Protein AF-A0AAW6QTU2-F1 (afdb_monomer_lite)

Secondary structure (DSSP, 8-state):
-PPPPHHHHHHHHHHHHHHHHHHHHHHHHHHHHS-HHHHHHHHHHHHHHHHHHHHHHHHHHHHT-SSHHHHHHHHSTHHHH-HHHHHHHHHHHHHHHHHHHHHHHHHH-

Radius of gyration: 16.18 Å; chains: 1; bounding box: 35×31×47 Å

Sequence (109 aa):
MKSLSDKKIRQLLKRFAWIYAVCLCIPWISAVLTTKAQGQTLIIGIWPAASLFYFLAYRHLANSFRFEINRHLAFSYHGGGSFAGAMYSLAKVVLLGMALMIFMSAKHT

Organism: NCBI:txid332186

Foldseek 3Di:
DPQDAPVVLVVVLVVLLVVLVVLQVVLVVVCVVDDVVVSVVSNLPRLLVSLVVLLVSLLVSLVSYPDPVQSCCCVPQLSVVDSSSVSNVVSVVSNVVNVVVVVVVVVVD

pLDDT: mean 84.34, std 9.62, range [48.0, 94.69]

Structure (mmCIF, N/CA/C/O backbone):
data_AF-A0AAW6QTU2-F1
#
_entry.id   AF-A0AAW6QTU2-F1
#
loop_
_atom_site.group_PDB
_atom_site.id
_atom_site.type_symbol
_atom_site.label_atom_id
_atom_site.label_alt_id
_atom_site.label_comp_id
_atom_site.label_asym_id
_atom_site.label_entity_id
_atom_site.label_seq_id
_atom_site.pdbx_PDB_ins_code
_atom_site.Cartn_x
_atom_site.Cartn_y
_atom_site.Cartn_z
_atom_site.occupancy
_atom_site.B_iso_or_equiv
_atom_site.auth_seq_id
_atom_site.auth_comp_id
_atom_site.auth_asym_id
_atom_site.auth_atom_id
_atom_site.pdbx_PDB_model_num
ATOM 1 N N . MET A 1 1 ? 0.726 -9.224 24.669 1.00 48.00 1 MET A N 1
ATOM 2 C CA . MET A 1 1 ? 0.965 -7.891 24.063 1.00 48.00 1 MET A CA 1
ATOM 3 C C . MET A 1 1 ? -0.137 -6.936 24.515 1.00 48.00 1 MET A C 1
ATOM 5 O O . MET A 1 1 ? -1.297 -7.309 24.420 1.00 48.00 1 MET A O 1
ATOM 9 N N . LYS A 1 2 ? 0.188 -5.745 25.043 1.00 53.19 2 LYS A N 1
ATOM 10 C CA . LYS A 1 2 ? -0.821 -4.725 25.407 1.00 53.19 2 LYS A CA 1
ATOM 11 C C . LYS A 1 2 ? -1.601 -4.324 24.147 1.00 53.19 2 LYS A C 1
ATOM 13 O O . LYS A 1 2 ? -0.970 -3.931 23.168 1.00 53.19 2 LYS A O 1
ATOM 18 N N . SER A 1 3 ? -2.935 -4.408 24.159 1.00 64.50 3 SER A N 1
ATOM 19 C CA . SER A 1 3 ? -3.744 -3.968 23.015 1.00 64.50 3 SER A CA 1
ATOM 20 C C . SER A 1 3 ? -3.524 -2.471 22.787 1.00 64.50 3 SER A C 1
ATOM 22 O O . SER A 1 3 ? -3.713 -1.666 23.705 1.00 64.50 3 SER A O 1
ATOM 24 N N . LEU A 1 4 ? -3.116 -2.085 21.580 1.00 76.50 4 LEU A N 1
ATOM 25 C CA . LEU A 1 4 ? -3.017 -0.676 21.212 1.00 76.50 4 LEU A CA 1
ATOM 26 C C . LEU A 1 4 ? -4.414 -0.043 21.226 1.00 76.50 4 LEU A C 1
ATOM 28 O O . LEU A 1 4 ? -5.396 -0.667 20.843 1.00 76.50 4 LEU A O 1
ATOM 32 N N . SER A 1 5 ? -4.505 1.216 21.655 1.00 86.81 5 SER A N 1
ATOM 33 C CA . SER A 1 5 ? -5.745 1.985 21.513 1.00 86.81 5 SER A CA 1
ATOM 34 C C . SER A 1 5 ? -6.079 2.184 20.031 1.00 86.81 5 SER A C 1
ATOM 36 O O . SER A 1 5 ? -5.193 2.511 19.239 1.00 86.81 5 SER A O 1
ATOM 38 N N . ASP A 1 6 ? -7.359 2.101 19.673 1.00 84.12 6 ASP A N 1
ATOM 39 C CA . ASP A 1 6 ? -7.869 2.338 18.317 1.00 84.12 6 ASP A CA 1
ATOM 40 C C . ASP A 1 6 ? -7.390 3.667 17.706 1.00 84.12 6 ASP A C 1
ATOM 42 O O . ASP A 1 6 ? -7.108 3.739 16.508 1.00 84.12 6 ASP A O 1
ATOM 46 N N . LYS A 1 7 ? -7.215 4.722 18.519 1.00 86.69 7 LYS A N 1
ATOM 47 C CA . LYS A 1 7 ? -6.636 5.995 18.050 1.00 86.69 7 LYS A CA 1
ATOM 48 C C . LYS A 1 7 ? -5.199 5.818 17.548 1.00 86.69 7 LYS A C 1
ATOM 50 O O . LYS A 1 7 ? -4.862 6.318 16.475 1.00 86.69 7 LYS A O 1
ATOM 55 N N . LYS A 1 8 ? -4.368 5.066 18.283 1.00 88.94 8 LYS A N 1
ATOM 56 C CA . LYS A 1 8 ? -2.987 4.757 17.874 1.00 88.94 8 LYS A CA 1
ATOM 57 C C . LYS A 1 8 ? -2.961 3.897 16.613 1.00 88.94 8 LYS A C 1
ATOM 59 O O . LYS A 1 8 ? -2.159 4.168 15.726 1.00 88.94 8 LYS A O 1
ATOM 64 N N . ILE A 1 9 ? -3.856 2.914 16.500 1.00 88.00 9 ILE A N 1
ATOM 65 C CA . ILE A 1 9 ? -3.964 2.063 15.304 1.00 88.00 9 ILE A CA 1
ATOM 66 C C . ILE A 1 9 ? -4.295 2.913 14.071 1.00 88.00 9 ILE A C 1
ATOM 68 O O . ILE A 1 9 ? -3.613 2.811 13.055 1.00 88.00 9 ILE A O 1
ATOM 72 N N . ARG A 1 10 ? -5.271 3.827 14.168 1.00 87.56 10 ARG A N 1
ATOM 73 C CA . ARG A 1 10 ? -5.613 4.757 13.074 1.00 87.56 10 ARG A CA 1
ATOM 74 C C . ARG A 1 10 ? -4.439 5.657 12.682 1.00 87.56 10 ARG A C 1
ATOM 76 O O . ARG A 1 10 ? -4.223 5.891 11.494 1.00 87.56 10 ARG A O 1
ATOM 83 N N . GLN A 1 11 ? -3.671 6.148 13.653 1.00 90.69 11 GLN A N 1
ATOM 84 C CA . GLN A 1 11 ? -2.487 6.968 13.384 1.00 90.69 11 GLN A CA 1
ATOM 85 C C . GLN A 1 11 ? -1.379 6.164 12.687 1.00 90.69 11 GLN A C 1
ATOM 87 O O . GLN A 1 11 ? -0.789 6.650 11.723 1.00 90.69 11 GLN A O 1
ATOM 92 N N . LEU A 1 12 ? -1.136 4.925 13.123 1.00 91.19 12 LEU A N 1
ATOM 93 C CA . LEU A 1 12 ? -0.194 4.016 12.469 1.00 91.19 12 LEU A CA 1
ATOM 94 C C . LEU A 1 12 ? -0.628 3.702 11.036 1.00 91.19 12 LEU A C 1
ATOM 96 O O . LEU A 1 12 ? 0.186 3.829 10.129 1.00 91.19 12 LEU A O 1
ATOM 100 N N . LEU A 1 13 ? -1.906 3.386 10.812 1.00 91.19 13 LEU A N 1
ATOM 101 C CA . LEU A 1 13 ? -2.452 3.144 9.473 1.00 91.19 13 LEU A CA 1
ATOM 102 C C . LEU A 1 13 ? -2.233 4.339 8.536 1.00 91.19 13 LEU A C 1
ATOM 104 O O . LEU A 1 13 ? -1.795 4.148 7.403 1.00 91.19 13 LEU A O 1
ATOM 108 N N . LYS A 1 14 ? -2.474 5.571 9.009 1.00 92.06 14 LYS A N 1
ATOM 109 C CA . LYS A 1 14 ? -2.180 6.790 8.236 1.00 92.06 14 LYS A CA 1
ATOM 110 C C . LYS A 1 14 ? -0.690 6.930 7.929 1.00 92.06 14 LYS A C 1
ATOM 112 O O . LYS A 1 14 ? -0.334 7.239 6.797 1.00 92.06 14 LYS A O 1
ATOM 117 N N . ARG A 1 15 ? 0.181 6.697 8.915 1.00 93.00 15 ARG A N 1
ATOM 118 C CA . ARG A 1 15 ? 1.636 6.792 8.732 1.00 93.00 15 ARG A CA 1
ATOM 119 C C . ARG A 1 15 ? 2.140 5.764 7.720 1.00 93.00 15 ARG A C 1
ATOM 121 O O . ARG A 1 15 ? 2.887 6.125 6.820 1.00 93.00 15 ARG A O 1
ATOM 128 N N . PHE A 1 16 ? 1.695 4.515 7.827 1.00 92.69 16 PHE A N 1
ATOM 129 C CA . PHE A 1 16 ? 2.039 3.472 6.863 1.00 92.69 16 PHE A CA 1
ATOM 130 C C . PHE A 1 16 ? 1.496 3.773 5.467 1.00 92.69 16 PHE A C 1
ATOM 132 O O . PHE A 1 16 ? 2.195 3.511 4.497 1.00 92.69 16 PHE A O 1
ATOM 139 N N . ALA A 1 17 ? 0.301 4.363 5.354 1.00 92.94 17 ALA A N 1
ATOM 140 C CA . ALA A 1 17 ? -0.247 4.778 4.063 1.00 92.94 17 ALA A CA 1
ATOM 141 C C . ALA A 1 17 ? 0.637 5.834 3.385 1.00 92.94 17 ALA A C 1
ATOM 143 O O . ALA A 1 17 ? 0.903 5.733 2.193 1.00 92.94 17 ALA A O 1
ATOM 144 N N . TRP A 1 18 ? 1.138 6.810 4.148 1.00 93.81 18 TRP A N 1
ATOM 145 C CA . TRP A 1 18 ? 2.082 7.809 3.642 1.00 93.81 18 TRP A CA 1
ATOM 146 C C . TRP A 1 18 ? 3.419 7.201 3.225 1.00 93.81 18 TRP A C 1
ATOM 148 O O . TRP A 1 18 ? 3.913 7.518 2.148 1.00 93.81 18 TRP A O 1
ATOM 158 N N . ILE A 1 19 ? 3.983 6.303 4.039 1.00 92.88 19 ILE A N 1
ATOM 159 C CA . ILE A 1 19 ? 5.218 5.585 3.688 1.00 92.88 19 ILE A CA 1
ATOM 160 C C . ILE A 1 19 ? 5.015 4.812 2.382 1.00 92.88 19 ILE A C 1
ATOM 162 O O . ILE A 1 19 ? 5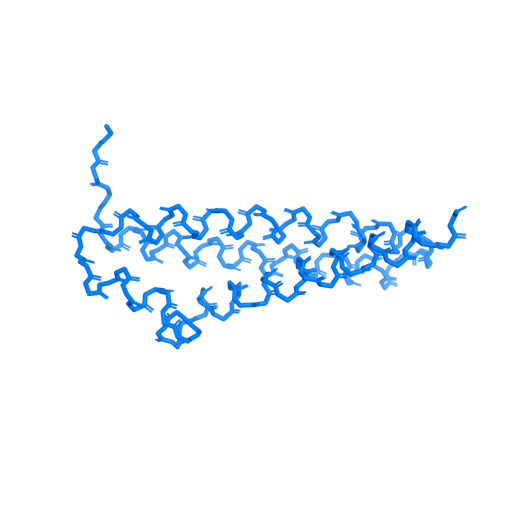.829 4.922 1.472 1.00 92.88 19 ILE A O 1
ATOM 166 N N . TYR A 1 20 ? 3.904 4.085 2.264 1.00 94.12 20 TYR A N 1
ATOM 167 C CA . TYR A 1 20 ? 3.574 3.330 1.063 1.00 94.12 20 TYR A CA 1
ATOM 168 C C . TYR A 1 20 ? 3.416 4.236 -0.166 1.00 94.12 20 TYR A C 1
ATOM 170 O O . TYR A 1 20 ? 3.997 3.942 -1.205 1.00 94.12 20 TYR A O 1
ATOM 178 N N . ALA A 1 21 ? 2.721 5.369 -0.041 1.00 92.31 21 ALA A N 1
ATOM 179 C CA . ALA A 1 21 ? 2.588 6.338 -1.128 1.00 92.31 21 ALA A CA 1
ATOM 180 C C . ALA A 1 21 ? 3.956 6.854 -1.610 1.00 92.31 21 ALA A C 1
ATOM 182 O O . ALA A 1 21 ? 4.215 6.884 -2.810 1.00 92.31 21 ALA A O 1
ATOM 183 N N . VAL A 1 22 ? 4.866 7.179 -0.686 1.00 91.38 22 VAL A N 1
ATOM 184 C CA . VAL A 1 22 ? 6.240 7.579 -1.031 1.00 91.38 22 VAL A CA 1
ATOM 185 C C . VAL A 1 22 ? 6.981 6.442 -1.738 1.00 91.38 22 VAL A C 1
ATOM 187 O O . VAL A 1 22 ? 7.597 6.673 -2.777 1.00 91.38 22 VAL A O 1
ATOM 190 N N . CYS A 1 23 ? 6.877 5.206 -1.240 1.00 90.25 23 CYS A N 1
ATOM 191 C CA . CYS A 1 23 ? 7.473 4.035 -1.887 1.00 90.25 23 CYS A CA 1
ATOM 192 C C . CYS A 1 23 ? 6.942 3.802 -3.306 1.00 90.25 23 CYS A C 1
ATOM 194 O O . CYS A 1 23 ? 7.692 3.323 -4.151 1.00 90.25 23 CYS A O 1
ATOM 196 N N . LEU A 1 24 ? 5.684 4.147 -3.587 1.00 88.00 24 LEU A N 1
ATOM 197 C CA . LEU A 1 24 ? 5.142 4.065 -4.940 1.00 88.00 24 LEU A CA 1
ATOM 198 C C . LEU A 1 24 ? 5.689 5.163 -5.857 1.00 88.00 24 LEU A C 1
ATOM 200 O O . LEU A 1 24 ? 5.906 4.899 -7.037 1.00 88.00 24 LEU A O 1
ATOM 204 N N . CYS A 1 25 ? 5.949 6.361 -5.333 1.00 87.56 25 CYS A N 1
ATOM 205 C CA . CYS A 1 25 ? 6.497 7.476 -6.108 1.00 87.56 25 CYS A CA 1
ATOM 206 C C . CYS A 1 25 ? 7.993 7.324 -6.426 1.00 87.56 25 CYS A C 1
ATOM 208 O O . CYS A 1 25 ? 8.432 7.7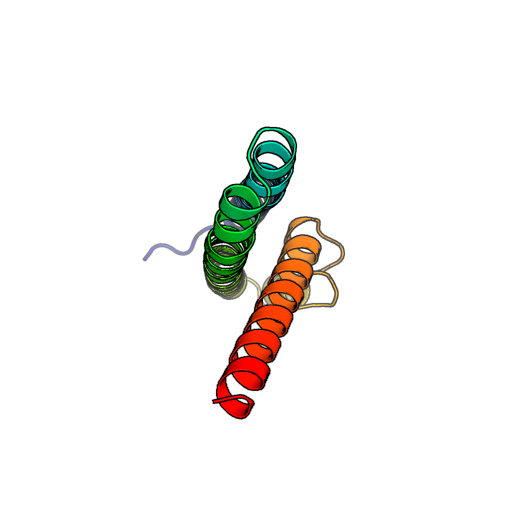93 -7.473 1.00 87.56 25 CYS A O 1
ATOM 210 N N . ILE A 1 26 ? 8.781 6.671 -5.561 1.00 84.38 26 ILE A N 1
ATOM 211 C CA . ILE A 1 26 ? 10.238 6.537 -5.750 1.00 84.38 26 ILE A CA 1
ATOM 212 C C . ILE A 1 26 ? 10.587 5.892 -7.105 1.00 84.38 26 ILE A C 1
ATOM 214 O O . ILE A 1 26 ? 11.337 6.512 -7.856 1.00 84.38 26 ILE A O 1
ATOM 218 N N . PRO A 1 27 ? 10.026 4.726 -7.491 1.00 80.81 27 PRO A N 1
ATOM 219 C CA . PRO A 1 27 ? 10.325 4.116 -8.785 1.00 80.81 27 PRO A CA 1
ATOM 220 C C . PRO A 1 27 ? 9.930 4.983 -9.979 1.00 80.81 27 PRO A C 1
ATOM 222 O O . PRO A 1 27 ? 10.629 4.952 -10.983 1.00 80.81 27 PRO A O 1
ATOM 225 N N . TRP A 1 28 ? 8.865 5.787 -9.875 1.00 77.88 28 TRP A N 1
ATOM 226 C CA . TRP A 1 28 ? 8.494 6.738 -10.930 1.00 77.88 28 TRP A CA 1
ATOM 227 C C . TRP A 1 28 ? 9.555 7.817 -11.113 1.00 77.88 28 TRP A C 1
ATOM 229 O O . TRP A 1 28 ? 9.995 8.065 -12.231 1.00 77.88 28 TRP A O 1
ATOM 239 N N . ILE A 1 29 ? 9.998 8.429 -10.014 1.00 79.69 29 ILE A N 1
ATOM 240 C CA . ILE A 1 29 ? 11.034 9.466 -10.046 1.00 79.69 29 ILE A CA 1
ATOM 241 C C . ILE A 1 29 ? 12.348 8.867 -10.558 1.00 79.69 29 ILE A C 1
ATOM 243 O O . ILE A 1 29 ? 12.990 9.433 -11.439 1.00 79.69 29 ILE A O 1
ATOM 247 N N . SER A 1 30 ? 12.726 7.685 -10.068 1.00 74.38 30 SER A N 1
ATOM 248 C CA . SER A 1 30 ? 13.920 6.985 -10.535 1.00 74.38 30 SER A CA 1
ATOM 249 C C . SER A 1 30 ? 13.824 6.595 -12.009 1.00 74.38 30 SER A C 1
ATOM 251 O O . SER A 1 30 ? 14.811 6.733 -12.719 1.00 74.38 30 SER A O 1
ATOM 253 N N . ALA A 1 31 ? 12.666 6.157 -12.505 1.00 71.69 31 ALA A N 1
ATOM 254 C CA . ALA A 1 31 ? 12.483 5.812 -13.915 1.00 71.69 31 ALA A CA 1
ATOM 255 C C . ALA A 1 31 ? 12.618 7.026 -14.848 1.00 71.69 31 ALA A C 1
ATOM 257 O O . ALA A 1 31 ? 13.083 6.865 -15.971 1.00 71.69 31 ALA A O 1
ATOM 258 N N . VAL A 1 32 ? 12.262 8.232 -14.389 1.00 76.81 32 VAL A N 1
ATOM 259 C CA . VAL A 1 32 ? 12.500 9.483 -15.135 1.00 76.81 32 VAL A CA 1
ATOM 260 C C . VAL A 1 32 ? 13.989 9.847 -15.166 1.00 76.81 32 VAL A C 1
ATOM 262 O O . VAL A 1 32 ? 14.470 10.393 -16.153 1.00 76.81 32 VAL A O 1
ATOM 265 N N . LEU A 1 33 ? 14.725 9.541 -14.094 1.00 78.94 33 LEU A N 1
ATOM 266 C CA . LEU A 1 33 ? 16.132 9.924 -13.924 1.00 78.94 33 LEU A CA 1
ATOM 267 C C . LEU A 1 33 ? 17.140 8.863 -14.400 1.00 78.94 33 LEU A C 1
ATOM 269 O O . LEU A 1 33 ? 18.338 9.136 -14.426 1.00 78.94 33 LEU A O 1
ATOM 273 N N . THR A 1 34 ? 16.692 7.652 -14.738 1.00 79.19 34 THR A N 1
ATOM 274 C CA . THR A 1 34 ? 17.564 6.511 -15.066 1.00 79.19 34 THR A CA 1
ATOM 275 C C . THR A 1 34 ? 17.232 5.900 -16.423 1.00 79.19 34 THR A C 1
ATOM 277 O O . THR A 1 34 ? 16.269 6.267 -17.094 1.00 79.19 34 THR A O 1
ATOM 280 N N . THR A 1 35 ? 18.058 4.948 -16.858 1.00 76.69 35 THR A N 1
ATOM 281 C CA . THR A 1 35 ? 17.804 4.196 -18.090 1.00 76.69 35 THR A CA 1
ATOM 282 C C . THR A 1 35 ? 16.552 3.321 -17.957 1.00 76.69 35 THR A C 1
ATOM 284 O O . THR A 1 35 ? 16.238 2.803 -16.883 1.00 76.69 35 THR A O 1
ATOM 287 N N . LYS A 1 36 ? 15.854 3.094 -19.078 1.00 73.00 36 LYS A N 1
ATOM 288 C CA . LYS A 1 36 ? 14.589 2.335 -19.136 1.00 73.00 36 LYS A CA 1
ATOM 289 C C . LYS A 1 36 ? 14.669 0.960 -18.454 1.00 73.00 36 LYS A C 1
ATOM 291 O O . LYS A 1 36 ? 13.711 0.551 -17.804 1.00 73.00 36 LYS A O 1
ATOM 296 N N . ALA A 1 37 ? 15.813 0.279 -18.567 1.00 76.56 37 ALA A N 1
ATOM 297 C CA . ALA A 1 37 ? 16.044 -1.022 -17.945 1.00 76.56 37 ALA A CA 1
ATOM 298 C C . ALA A 1 37 ? 16.099 -0.932 -16.410 1.00 76.56 37 ALA A C 1
ATOM 300 O O . ALA A 1 37 ? 15.393 -1.673 -15.738 1.00 76.56 37 ALA A O 1
ATOM 301 N N . GLN A 1 38 ? 16.868 0.011 -15.852 1.00 73.12 38 GLN A N 1
ATOM 302 C CA . GLN A 1 38 ? 16.994 0.194 -14.398 1.00 73.12 38 GLN A CA 1
ATOM 303 C C . GLN A 1 38 ? 15.679 0.656 -13.754 1.00 73.12 38 GLN A C 1
ATOM 305 O O . GLN A 1 38 ? 15.306 0.166 -12.685 1.00 73.12 38 GLN A O 1
ATOM 310 N N . GLY A 1 39 ? 14.943 1.549 -14.426 1.00 74.69 39 GLY A N 1
ATOM 311 C CA . GLY A 1 39 ? 13.612 1.976 -13.992 1.00 74.69 39 GLY A CA 1
ATOM 312 C C . GLY A 1 39 ? 12.612 0.815 -13.936 1.00 74.69 39 GLY A C 1
ATOM 313 O O . GLY A 1 39 ? 11.875 0.683 -12.959 1.00 74.69 39 GLY A O 1
ATOM 314 N N . GLN A 1 40 ? 12.625 -0.077 -14.933 1.00 76.12 40 GLN A N 1
ATOM 315 C CA . GLN A 1 40 ? 11.771 -1.270 -14.942 1.00 76.12 40 GLN A CA 1
ATOM 316 C C . GLN A 1 40 ? 12.081 -2.220 -13.782 1.00 76.12 40 GLN A C 1
ATOM 318 O O . GLN A 1 40 ? 11.150 -2.682 -13.122 1.00 76.12 40 GLN A O 1
ATOM 323 N N . THR A 1 41 ? 13.357 -2.474 -13.479 1.00 79.12 41 THR A N 1
ATOM 324 C CA . THR A 1 41 ? 13.736 -3.352 -12.360 1.00 79.12 41 THR A CA 1
ATOM 325 C C . THR A 1 41 ? 13.261 -2.796 -11.019 1.00 79.12 41 THR A C 1
ATOM 327 O O . THR A 1 41 ? 12.756 -3.544 -10.182 1.00 79.12 41 THR A O 1
ATOM 330 N N . LEU A 1 42 ? 13.364 -1.477 -10.820 1.00 77.12 42 LEU A N 1
ATOM 331 C CA . LEU A 1 42 ? 12.873 -0.808 -9.612 1.00 77.12 42 LEU A CA 1
ATOM 332 C C . LEU A 1 42 ? 11.352 -0.904 -9.485 1.00 77.12 42 LEU A C 1
ATOM 334 O O . LEU A 1 42 ? 10.856 -1.182 -8.398 1.00 77.12 42 LEU A O 1
ATOM 338 N N . ILE A 1 43 ? 10.609 -0.723 -10.578 1.00 79.38 43 ILE A N 1
ATOM 339 C CA . ILE A 1 43 ? 9.146 -0.846 -10.569 1.00 79.38 43 ILE A CA 1
ATOM 340 C C . ILE A 1 43 ? 8.736 -2.289 -10.248 1.00 79.38 43 ILE A C 1
ATOM 342 O O . ILE A 1 43 ? 7.930 -2.504 -9.348 1.00 79.38 43 ILE A O 1
ATOM 346 N N . ILE A 1 44 ? 9.324 -3.282 -10.919 1.00 81.06 44 ILE A N 1
ATOM 347 C CA . ILE A 1 44 ? 8.976 -4.702 -10.740 1.00 81.06 44 ILE A CA 1
ATOM 348 C C . ILE A 1 44 ? 9.419 -5.231 -9.366 1.00 81.06 44 ILE A C 1
ATOM 350 O O . ILE A 1 44 ? 8.788 -6.131 -8.824 1.00 81.06 44 ILE A O 1
ATOM 354 N N . GLY A 1 45 ? 10.476 -4.680 -8.767 1.00 81.75 45 GLY A N 1
ATOM 355 C CA . GLY A 1 45 ? 10.941 -5.088 -7.439 1.00 81.75 45 GLY A CA 1
ATOM 356 C C . GLY A 1 45 ? 10.248 -4.349 -6.291 1.00 81.75 45 GLY A C 1
ATOM 357 O O . GLY A 1 45 ? 9.690 -4.967 -5.382 1.00 81.75 45 GLY A O 1
ATOM 358 N N . ILE A 1 46 ? 10.281 -3.013 -6.313 1.00 84.69 46 ILE A N 1
ATOM 359 C CA . ILE A 1 46 ? 9.878 -2.177 -5.174 1.00 84.69 46 ILE A CA 1
ATOM 360 C C . ILE A 1 46 ? 8.364 -2.131 -5.026 1.00 84.69 46 ILE A C 1
ATOM 362 O O . ILE A 1 46 ? 7.872 -2.264 -3.905 1.00 84.69 46 ILE A O 1
ATOM 366 N N . TRP A 1 47 ? 7.606 -1.955 -6.114 1.00 87.50 47 TRP A N 1
ATOM 367 C CA . TRP A 1 47 ? 6.149 -1.852 -6.004 1.00 87.50 47 TRP A CA 1
ATOM 368 C C . TRP A 1 47 ? 5.508 -3.089 -5.387 1.00 87.50 47 TRP A C 1
ATOM 370 O O . TRP A 1 47 ? 4.717 -2.924 -4.456 1.00 87.50 47 TRP A O 1
ATOM 380 N N . PRO A 1 48 ? 5.838 -4.318 -5.812 1.00 89.44 48 PRO A N 1
ATOM 381 C CA . PRO A 1 48 ? 5.221 -5.512 -5.248 1.00 89.44 48 PRO A CA 1
ATOM 382 C C . PRO A 1 48 ? 5.632 -5.731 -3.800 1.00 89.44 48 PRO A C 1
ATOM 384 O O . PRO A 1 48 ? 4.776 -6.014 -2.964 1.00 89.44 48 PRO A O 1
ATOM 387 N N . ALA A 1 49 ? 6.915 -5.533 -3.481 1.00 90.81 49 ALA A N 1
ATOM 388 C CA . ALA A 1 49 ? 7.422 -5.680 -2.122 1.00 90.81 49 ALA A CA 1
ATOM 389 C C . ALA A 1 49 ? 6.772 -4.668 -1.164 1.00 90.81 49 ALA A C 1
ATOM 391 O O . ALA A 1 49 ? 6.263 -5.048 -0.106 1.00 90.81 49 ALA A O 1
ATOM 392 N N . ALA A 1 50 ? 6.710 -3.392 -1.558 1.00 92.50 50 ALA A N 1
ATOM 393 C CA . ALA A 1 50 ? 6.055 -2.345 -0.780 1.00 92.50 50 ALA A CA 1
ATOM 394 C C . ALA A 1 50 ? 4.547 -2.605 -0.632 1.00 92.50 50 ALA A C 1
ATOM 396 O O . ALA A 1 50 ? 3.998 -2.434 0.458 1.00 92.50 50 ALA A O 1
ATOM 397 N N . SER A 1 51 ? 3.887 -3.070 -1.699 1.00 93.38 51 SER A N 1
ATOM 398 C CA . SER A 1 51 ? 2.456 -3.406 -1.690 1.00 93.38 51 SER A CA 1
ATOM 399 C C . SER A 1 51 ? 2.158 -4.581 -0.770 1.00 93.38 51 SER A C 1
ATOM 401 O O . SER A 1 51 ? 1.198 -4.527 -0.005 1.00 93.38 51 SER A O 1
ATOM 403 N N . LEU A 1 52 ? 2.994 -5.622 -0.795 1.00 94.00 52 LEU A N 1
ATOM 404 C CA . LEU A 1 52 ? 2.855 -6.789 0.071 1.00 94.00 52 LEU A CA 1
ATOM 405 C C . LEU A 1 52 ? 3.045 -6.403 1.537 1.00 94.00 52 LEU A C 1
ATOM 407 O O . LEU A 1 52 ? 2.205 -6.733 2.375 1.00 94.00 52 LEU A O 1
ATOM 411 N N . PHE A 1 53 ? 4.108 -5.653 1.839 1.00 94.62 53 PHE A N 1
ATOM 412 C CA . PHE A 1 53 ? 4.367 -5.164 3.188 1.00 94.62 53 PHE A CA 1
ATOM 413 C C . PHE A 1 53 ? 3.198 -4.324 3.709 1.00 94.62 53 PHE A C 1
ATOM 415 O O . PHE A 1 53 ? 2.687 -4.578 4.802 1.00 94.62 53 PHE A O 1
ATOM 422 N N . TYR A 1 54 ? 2.726 -3.360 2.914 1.00 94.56 54 TYR A N 1
ATOM 423 C CA . TYR A 1 54 ? 1.610 -2.507 3.303 1.00 94.56 54 TYR A CA 1
ATOM 424 C C . TYR A 1 54 ? 0.306 -3.295 3.470 1.00 94.56 54 TYR A C 1
ATOM 426 O O . TYR A 1 54 ? -0.417 -3.084 4.443 1.00 94.56 54 TYR A O 1
ATOM 434 N N . PHE A 1 55 ? 0.023 -4.246 2.576 1.00 94.50 55 PHE A N 1
ATOM 435 C CA . PHE A 1 55 ? -1.147 -5.117 2.665 1.00 94.50 55 PHE A CA 1
ATOM 436 C C . PHE A 1 55 ? -1.171 -5.910 3.978 1.00 94.50 55 PHE A C 1
ATOM 438 O O . PHE A 1 55 ? -2.194 -5.935 4.671 1.00 94.50 55 PHE A O 1
ATOM 445 N N . LEU A 1 56 ? -0.044 -6.527 4.343 1.00 94.69 56 LEU A N 1
ATOM 446 C CA . LEU A 1 56 ? 0.086 -7.302 5.576 1.00 94.69 56 LEU A CA 1
ATOM 447 C C . LEU A 1 56 ? 0.008 -6.403 6.814 1.00 94.69 56 LEU A C 1
ATOM 449 O O . LEU A 1 56 ? -0.751 -6.702 7.739 1.00 94.69 56 LEU A O 1
ATOM 453 N N . ALA A 1 57 ? 0.723 -5.274 6.810 1.00 93.12 57 ALA A N 1
ATOM 454 C CA . ALA A 1 57 ? 0.708 -4.310 7.907 1.00 93.12 57 ALA A CA 1
ATOM 455 C C . ALA A 1 57 ? -0.701 -3.750 8.150 1.00 93.12 57 ALA A C 1
ATOM 457 O O . ALA A 1 57 ? -1.164 -3.718 9.292 1.00 93.12 57 ALA A O 1
ATOM 458 N N . TYR A 1 58 ? -1.411 -3.365 7.083 1.00 92.56 58 TYR A N 1
ATOM 459 C CA . TYR A 1 58 ? -2.785 -2.875 7.161 1.00 92.56 58 TYR A CA 1
ATOM 460 C C . TYR A 1 58 ? -3.714 -3.937 7.743 1.00 92.56 58 TYR A C 1
ATOM 462 O O . TYR A 1 58 ? -4.452 -3.654 8.684 1.00 92.56 58 TYR A O 1
ATOM 470 N N . ARG A 1 59 ? -3.659 -5.174 7.228 1.00 91.62 59 ARG A N 1
ATOM 471 C CA . ARG A 1 59 ? -4.517 -6.272 7.692 1.00 91.62 59 ARG A CA 1
ATOM 472 C C . ARG A 1 59 ? -4.266 -6.606 9.162 1.00 91.62 59 ARG A C 1
ATOM 474 O O . ARG A 1 59 ? -5.223 -6.787 9.911 1.00 91.62 59 ARG A O 1
ATOM 481 N N . HIS A 1 60 ? -3.004 -6.639 9.582 1.00 91.56 60 HIS A N 1
ATOM 482 C CA . HIS A 1 60 ? -2.626 -6.870 10.975 1.00 91.56 60 HIS A CA 1
ATOM 483 C C . HIS A 1 60 ? -3.142 -5.754 11.902 1.00 91.56 60 HIS A C 1
ATOM 485 O O . HIS A 1 60 ? -3.788 -6.029 12.915 1.00 91.56 60 HIS A O 1
ATOM 491 N N . LEU A 1 61 ? -2.919 -4.487 11.538 1.00 90.25 61 LEU A N 1
ATOM 492 C CA . LEU A 1 61 ? -3.383 -3.330 12.312 1.00 90.25 61 LEU A CA 1
ATOM 493 C C . LEU A 1 61 ? -4.913 -3.248 12.378 1.00 90.25 61 LEU A C 1
ATOM 495 O O . LEU A 1 61 ? -5.460 -3.039 13.457 1.00 90.25 61 LEU A O 1
ATOM 499 N N . ALA A 1 62 ? -5.604 -3.453 11.257 1.00 89.06 62 ALA A N 1
ATOM 500 C CA . ALA A 1 62 ? -7.063 -3.419 11.195 1.00 89.06 62 ALA A CA 1
ATOM 501 C C . ALA A 1 62 ? -7.708 -4.553 12.011 1.00 89.06 62 ALA A C 1
ATOM 503 O O . ALA A 1 62 ? -8.719 -4.340 12.674 1.00 89.06 62 ALA A O 1
ATOM 504 N N . ASN A 1 63 ? -7.099 -5.741 12.049 1.00 89.12 63 ASN A N 1
ATOM 505 C CA . ASN A 1 63 ? -7.561 -6.824 12.922 1.00 89.12 63 ASN A CA 1
ATOM 506 C C . ASN A 1 63 ? -7.293 -6.574 14.413 1.00 89.12 63 ASN A C 1
ATOM 508 O O . ASN A 1 63 ? -7.919 -7.219 15.248 1.00 89.12 63 ASN A O 1
ATOM 512 N N . SER A 1 64 ? -6.398 -5.642 14.748 1.00 88.44 64 SER A N 1
ATOM 513 C CA . SER A 1 64 ? -6.041 -5.311 16.132 1.00 88.44 64 SER A CA 1
ATOM 514 C C . SER A 1 64 ? -6.974 -4.279 16.782 1.00 88.44 64 SER A C 1
ATOM 516 O O . SER A 1 64 ? -6.759 -3.928 17.943 1.00 88.44 64 SER A O 1
ATOM 518 N N . PHE A 1 65 ? -7.972 -3.751 16.059 1.00 85.88 65 PHE A N 1
ATOM 519 C CA . PHE A 1 65 ? -8.956 -2.825 16.630 1.00 85.88 65 PHE A CA 1
ATOM 520 C C . PHE A 1 65 ? -9.733 -3.482 17.771 1.00 85.88 65 PHE A C 1
ATOM 522 O O . PHE A 1 65 ? -10.199 -4.612 17.645 1.00 85.88 65 PHE A O 1
ATOM 529 N N . ARG A 1 66 ? -9.913 -2.750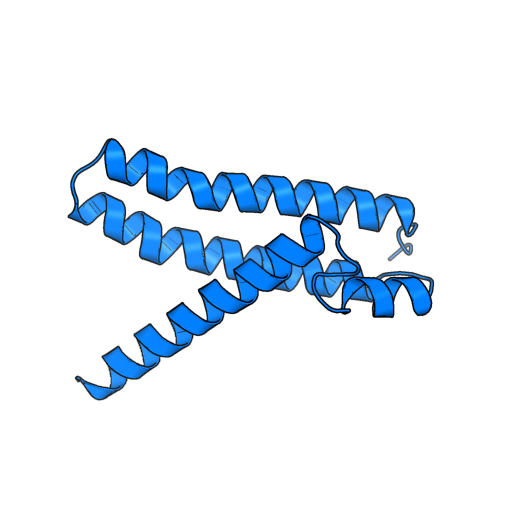 18.878 1.00 85.12 66 ARG A N 1
ATOM 530 C CA . ARG A 1 66 ? -10.634 -3.258 20.050 1.00 85.12 66 ARG A CA 1
ATOM 531 C C . ARG A 1 66 ? -12.134 -3.361 19.791 1.00 85.12 66 ARG A C 1
ATOM 533 O O . ARG A 1 66 ? -12.777 -4.270 20.302 1.00 85.12 66 ARG A O 1
ATOM 540 N N . PHE A 1 67 ? -12.688 -2.416 19.031 1.00 84.19 67 PHE A N 1
ATOM 541 C CA . PHE A 1 67 ? -14.110 -2.393 18.697 1.00 84.19 67 PHE A CA 1
ATOM 542 C C . PHE A 1 67 ? -14.376 -3.026 17.331 1.00 84.19 67 PHE A C 1
ATOM 544 O O . PHE A 1 67 ? -13.794 -2.631 16.319 1.00 84.19 67 PHE A O 1
ATOM 551 N N . GLU A 1 68 ? -15.329 -3.952 17.291 1.00 84.31 68 GLU A N 1
ATOM 552 C CA . GLU A 1 68 ? -15.703 -4.690 16.083 1.00 84.31 68 GLU A CA 1
ATOM 553 C C . GLU A 1 68 ? -16.217 -3.777 14.959 1.00 84.31 68 GLU A C 1
ATOM 555 O O . GLU A 1 68 ? -15.841 -3.948 13.800 1.00 84.31 68 GLU A O 1
ATOM 560 N N . ILE A 1 69 ? -16.960 -2.722 15.305 1.00 83.88 69 ILE A N 1
ATOM 561 C CA . ILE A 1 69 ? -17.412 -1.692 14.357 1.00 83.88 69 ILE A CA 1
ATOM 562 C C . ILE A 1 69 ? -16.217 -1.056 13.628 1.00 83.88 69 ILE A C 1
ATOM 564 O O . ILE A 1 69 ? -16.232 -0.926 12.406 1.00 83.88 69 ILE A O 1
ATOM 568 N N . ASN A 1 70 ? -15.138 -0.718 14.346 1.00 83.62 70 ASN A N 1
ATOM 569 C CA . ASN A 1 70 ? -13.941 -0.124 13.741 1.00 83.62 70 ASN A CA 1
ATOM 570 C C . ASN A 1 70 ? -13.218 -1.101 12.807 1.00 83.62 70 ASN A C 1
ATOM 572 O O . ASN A 1 70 ? -12.694 -0.679 11.775 1.00 83.62 70 ASN A O 1
ATOM 576 N N . ARG A 1 71 ? -13.227 -2.397 13.137 1.00 84.38 71 ARG A N 1
ATOM 577 C CA . ARG A 1 71 ? -12.689 -3.459 12.281 1.00 84.38 71 ARG A CA 1
ATOM 578 C C . ARG A 1 71 ? -13.492 -3.584 10.984 1.00 84.38 71 ARG A C 1
ATOM 580 O O . ARG A 1 71 ? -12.899 -3.561 9.909 1.00 84.38 71 ARG A O 1
ATOM 587 N N . HIS A 1 72 ? -14.822 -3.641 11.064 1.00 85.38 72 HIS A N 1
ATOM 588 C CA . HIS A 1 72 ? -15.679 -3.689 9.873 1.00 85.38 72 HIS A CA 1
ATOM 589 C C . HIS A 1 72 ? -15.534 -2.439 9.006 1.00 85.38 72 HIS A C 1
ATOM 591 O O . HIS A 1 72 ? -15.386 -2.557 7.793 1.00 85.38 72 HIS A O 1
ATOM 597 N N . LEU A 1 73 ? -15.480 -1.248 9.609 1.00 83.56 73 LEU A N 1
ATOM 598 C CA . LEU A 1 73 ? -15.223 -0.007 8.877 1.00 83.56 73 LEU A CA 1
ATOM 599 C C . LEU A 1 73 ? -13.862 -0.021 8.172 1.00 83.56 73 LEU A C 1
ATOM 601 O O . LEU A 1 73 ? -13.783 0.390 7.018 1.00 83.56 73 LEU A O 1
ATOM 605 N N . ALA A 1 74 ? -12.8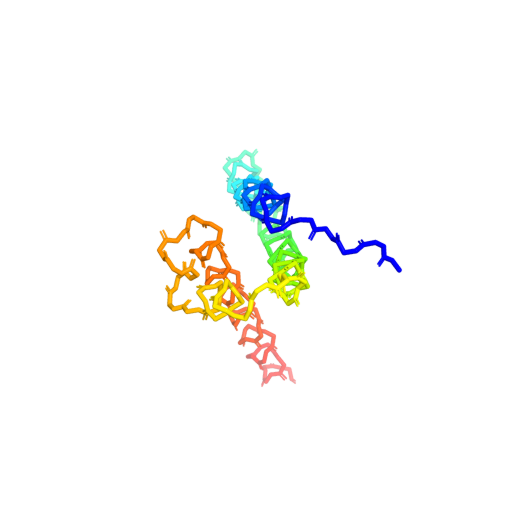07 -0.536 8.804 1.00 82.12 74 ALA A N 1
ATOM 606 C CA . ALA A 1 74 ? -11.484 -0.633 8.184 1.00 82.12 74 ALA A CA 1
ATOM 607 C C . ALA A 1 74 ? -11.446 -1.589 6.976 1.00 82.12 74 ALA A C 1
ATOM 609 O O . ALA A 1 74 ? -10.679 -1.361 6.044 1.00 82.12 74 ALA A O 1
ATOM 610 N N . PHE A 1 75 ? -12.284 -2.629 6.956 1.00 83.12 75 PHE A N 1
ATOM 611 C CA . PHE A 1 75 ? -12.383 -3.559 5.822 1.00 83.12 75 PHE A CA 1
ATOM 612 C C . PHE A 1 75 ? -13.521 -3.252 4.841 1.00 83.12 75 PHE A C 1
ATOM 614 O O . PHE A 1 75 ? -13.592 -3.888 3.789 1.00 83.12 75 PHE A O 1
ATOM 621 N N . SER A 1 76 ? -14.382 -2.281 5.151 1.00 80.06 76 SER A N 1
ATOM 622 C CA . SER A 1 76 ? -15.413 -1.788 4.234 1.00 80.06 76 SER A CA 1
ATOM 623 C C . SER A 1 76 ? -14.794 -1.181 2.967 1.00 80.06 76 SER A C 1
ATOM 625 O O . SER A 1 76 ? -13.578 -0.985 2.883 1.00 80.06 76 SER A O 1
ATOM 627 N N . TYR A 1 77 ? -15.613 -0.889 1.955 1.00 65.06 77 TYR A N 1
ATOM 628 C CA . TYR A 1 77 ? -15.136 -0.341 0.683 1.00 65.06 77 TYR A CA 1
ATOM 629 C C . TYR A 1 77 ? -14.289 0.931 0.925 1.00 65.06 77 TYR A C 1
ATOM 631 O O . TYR A 1 77 ? -14.721 1.856 1.613 1.00 65.06 77 TYR A O 1
ATOM 639 N N . HIS A 1 78 ? -13.044 0.948 0.428 1.00 65.62 78 HIS A N 1
ATOM 640 C CA . HIS A 1 78 ? -12.029 1.985 0.708 1.00 65.62 78 HIS A CA 1
ATOM 641 C C . HIS A 1 78 ? -11.695 2.220 2.201 1.00 65.62 78 HIS A C 1
ATOM 643 O O . HIS A 1 78 ? -11.237 3.300 2.576 1.00 65.62 78 HIS A O 1
ATOM 649 N N . GLY A 1 79 ? -11.909 1.233 3.077 1.00 64.50 79 GLY A N 1
ATOM 650 C CA . GLY A 1 79 ? -11.668 1.329 4.521 1.00 64.50 79 GLY A CA 1
ATOM 651 C C . GLY A 1 79 ? -12.410 2.496 5.169 1.00 64.50 79 GLY A C 1
ATOM 652 O O . GLY A 1 79 ? -11.796 3.308 5.871 1.00 64.50 79 GLY A O 1
ATOM 653 N N . GLY A 1 80 ? -13.703 2.621 4.852 1.00 73.06 80 GLY A N 1
ATOM 654 C CA . GLY A 1 80 ? -14.587 3.672 5.352 1.00 73.06 80 GLY A CA 1
ATOM 655 C C . GLY A 1 80 ? -14.313 5.042 4.731 1.00 73.06 80 GLY A C 1
ATOM 656 O O . GLY A 1 80 ? -14.420 6.048 5.426 1.00 73.06 80 GLY A O 1
ATOM 657 N N . GLY A 1 81 ? -13.878 5.082 3.465 1.00 79.06 81 GLY A N 1
ATOM 658 C CA . GLY A 1 81 ? -13.517 6.325 2.768 1.00 79.06 81 GLY A CA 1
ATOM 659 C C . GLY A 1 81 ? -12.214 6.964 3.262 1.00 79.06 81 GLY A C 1
ATOM 660 O O . GLY A 1 81 ? -12.001 8.163 3.096 1.00 79.06 81 GLY A O 1
ATOM 661 N N . SER A 1 82 ? -11.334 6.190 3.904 1.00 87.69 82 SER A N 1
ATOM 662 C CA . SER A 1 82 ? -10.076 6.710 4.442 1.00 87.69 82 SER A CA 1
ATOM 663 C C . SER A 1 82 ? -8.934 6.596 3.432 1.00 87.69 82 SER A C 1
ATOM 665 O O . SER A 1 82 ? -8.841 5.623 2.688 1.00 87.69 82 SER A O 1
ATOM 667 N N . PHE A 1 83 ? -7.989 7.544 3.466 1.00 88.94 83 PHE A N 1
ATOM 668 C CA . PHE A 1 83 ? -6.775 7.482 2.637 1.00 88.94 83 PHE A CA 1
ATOM 669 C C . PHE A 1 83 ? -6.019 6.152 2.800 1.00 88.94 83 PHE A C 1
ATOM 671 O O . PHE A 1 83 ? -5.589 5.549 1.822 1.00 88.94 83 PHE A O 1
ATOM 678 N N . ALA A 1 84 ? -5.918 5.647 4.033 1.00 90.50 84 ALA A N 1
ATOM 679 C CA . ALA A 1 84 ? -5.285 4.359 4.297 1.00 90.50 84 ALA A CA 1
ATOM 680 C C . ALA A 1 84 ? -6.058 3.190 3.657 1.00 90.50 84 ALA A C 1
ATOM 682 O O . ALA A 1 84 ? -5.454 2.288 3.089 1.00 90.50 84 ALA A O 1
ATOM 683 N N . GLY A 1 85 ? -7.392 3.201 3.697 1.00 90.06 85 GLY A N 1
ATOM 684 C CA . GLY A 1 85 ? -8.193 2.178 3.024 1.00 90.06 85 GLY A CA 1
ATOM 685 C C . GLY A 1 85 ? -8.144 2.264 1.491 1.00 90.06 85 GLY A C 1
ATOM 686 O O . GLY A 1 85 ? -8.148 1.231 0.816 1.00 90.06 85 GLY A O 1
ATOM 687 N N . ALA A 1 86 ? -8.022 3.470 0.928 1.00 91.00 86 ALA A N 1
ATOM 688 C CA . ALA A 1 86 ? -7.782 3.668 -0.502 1.00 91.00 86 ALA A CA 1
ATOM 689 C C . ALA A 1 86 ? -6.420 3.095 -0.925 1.00 91.00 86 ALA A C 1
ATOM 691 O O . ALA A 1 86 ? -6.351 2.282 -1.846 1.00 91.00 86 ALA A O 1
ATOM 692 N N . MET A 1 87 ? -5.353 3.417 -0.187 1.00 92.69 87 MET A N 1
ATOM 693 C CA . MET A 1 87 ? -4.026 2.829 -0.398 1.00 92.69 87 MET A CA 1
ATOM 694 C C . MET A 1 87 ? -4.036 1.305 -0.242 1.00 92.69 87 MET A C 1
ATOM 696 O O . MET A 1 87 ? -3.332 0.602 -0.962 1.00 92.69 87 MET A O 1
ATOM 700 N N . TYR A 1 88 ? -4.857 0.772 0.666 1.00 93.19 88 TYR A N 1
ATOM 701 C CA . TYR A 1 88 ? -4.969 -0.673 0.867 1.00 93.19 88 TYR A CA 1
ATOM 702 C C . TYR A 1 88 ? -5.633 -1.353 -0.330 1.00 93.19 88 TYR A C 1
ATOM 704 O O . TYR A 1 88 ? -5.212 -2.426 -0.758 1.00 93.19 88 TYR A O 1
ATOM 712 N N . SER A 1 89 ? -6.638 -0.700 -0.913 1.00 91.56 89 SER A N 1
ATOM 713 C CA . SER A 1 89 ? -7.279 -1.154 -2.148 1.00 91.56 89 SER A CA 1
ATOM 714 C C . SER A 1 89 ? -6.304 -1.094 -3.326 1.00 91.56 89 SER A C 1
ATOM 716 O O . SER A 1 89 ? -6.205 -2.060 -4.077 1.00 91.56 89 SER A O 1
ATOM 718 N N . LEU A 1 90 ? -5.500 -0.029 -3.426 1.00 91.75 90 LEU A N 1
ATOM 719 C CA . LEU A 1 90 ? -4.432 0.080 -4.422 1.00 91.75 90 LEU A CA 1
ATOM 720 C C . LEU A 1 90 ? -3.397 -1.046 -4.280 1.00 91.75 90 LEU A C 1
ATOM 722 O O . LEU A 1 90 ? -3.049 -1.680 -5.270 1.00 91.75 90 LEU A O 1
ATOM 726 N N . ALA A 1 91 ? -2.949 -1.352 -3.059 1.00 92.44 91 ALA A N 1
ATOM 727 C CA . ALA A 1 91 ? -2.019 -2.454 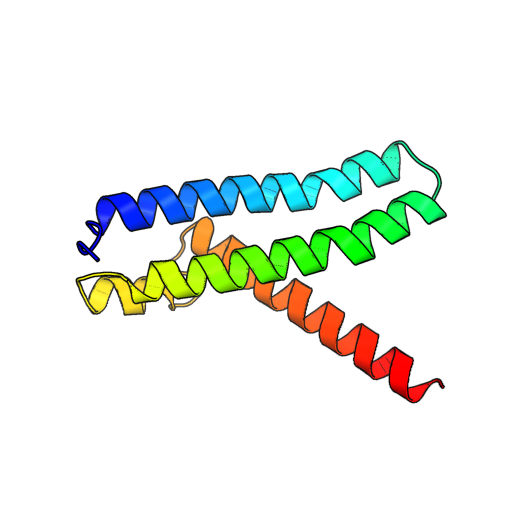-2.814 1.00 92.44 91 ALA A CA 1
ATOM 728 C C . ALA A 1 91 ? -2.581 -3.809 -3.275 1.00 92.44 91 ALA A C 1
ATOM 730 O O . ALA A 1 91 ? -1.849 -4.603 -3.860 1.00 92.44 91 ALA A O 1
ATOM 731 N N . LYS A 1 92 ? -3.887 -4.065 -3.092 1.00 92.75 92 LYS A N 1
ATOM 732 C CA . LYS A 1 92 ? -4.533 -5.271 -3.645 1.00 92.75 92 LYS A CA 1
ATOM 733 C C . LYS A 1 92 ? -4.446 -5.319 -5.169 1.00 92.75 92 LYS A C 1
ATOM 735 O O . LYS A 1 92 ? -4.151 -6.377 -5.711 1.00 92.75 92 LYS A O 1
ATOM 740 N N . VAL A 1 93 ? -4.689 -4.195 -5.846 1.00 92.62 93 VAL A N 1
ATOM 741 C CA . VAL A 1 93 ? -4.618 -4.109 -7.314 1.00 92.62 93 VAL A CA 1
ATOM 742 C C . VAL A 1 93 ? -3.198 -4.375 -7.808 1.00 92.62 93 VAL A C 1
ATOM 744 O O . VAL A 1 93 ? -3.019 -5.175 -8.721 1.00 92.62 93 VAL A O 1
ATOM 747 N N . VAL A 1 94 ? -2.185 -3.775 -7.175 1.00 91.06 94 VAL A N 1
ATOM 748 C CA . VAL A 1 94 ? -0.776 -4.003 -7.539 1.00 91.06 94 VAL A CA 1
ATOM 749 C C . VAL A 1 94 ? -0.389 -5.472 -7.347 1.00 91.06 94 VAL A C 1
ATOM 751 O O . VAL A 1 94 ? 0.202 -6.076 -8.241 1.00 91.06 94 VAL A O 1
ATOM 754 N N . LEU A 1 95 ? -0.763 -6.078 -6.215 1.00 92.38 95 LEU A N 1
ATOM 755 C CA . LEU A 1 95 ? -0.494 -7.495 -5.946 1.00 92.38 95 LEU A CA 1
ATOM 756 C C . LEU A 1 95 ? -1.220 -8.426 -6.923 1.00 92.38 95 LEU A C 1
ATOM 758 O O . LEU A 1 95 ? -0.634 -9.408 -7.372 1.00 92.38 95 LEU A O 1
ATOM 762 N N . LEU A 1 96 ? -2.466 -8.110 -7.287 1.00 92.69 96 LEU A N 1
ATOM 763 C CA . LEU A 1 96 ? -3.211 -8.856 -8.300 1.00 92.69 96 LEU A CA 1
ATOM 764 C C . LEU A 1 96 ? -2.521 -8.767 -9.665 1.00 92.69 96 LEU A C 1
ATOM 766 O O . LEU A 1 96 ? -2.306 -9.793 -10.303 1.00 92.69 96 LEU A O 1
ATOM 770 N N . GLY A 1 97 ? -2.126 -7.563 -10.088 1.00 89.94 97 GLY A N 1
ATOM 771 C CA . GLY A 1 97 ? -1.390 -7.358 -11.336 1.00 89.94 97 GLY A CA 1
ATOM 772 C C . GLY A 1 97 ? -0.085 -8.156 -11.381 1.00 89.94 97 GLY A C 1
ATOM 773 O O . GLY A 1 97 ? 0.228 -8.771 -12.396 1.00 89.94 97 GLY A O 1
ATOM 774 N N . MET A 1 98 ? 0.635 -8.230 -10.260 1.00 87.19 98 MET A N 1
ATOM 775 C CA . MET A 1 98 ? 1.840 -9.056 -10.139 1.00 87.19 98 MET A CA 1
ATOM 776 C C . MET A 1 98 ? 1.561 -10.549 -10.231 1.00 87.19 98 MET A C 1
ATOM 778 O O . MET A 1 98 ? 2.267 -11.253 -10.949 1.00 87.19 98 MET A O 1
ATOM 782 N N . ALA A 1 99 ? 0.532 -11.038 -9.539 1.00 88.31 99 ALA A N 1
ATOM 783 C CA . ALA A 1 99 ? 0.144 -12.441 -9.622 1.00 88.31 99 ALA A CA 1
ATOM 784 C C . ALA A 1 99 ? -0.217 -12.832 -11.064 1.00 88.31 99 ALA A C 1
ATOM 786 O O . ALA A 1 99 ? 0.209 -13.882 -11.543 1.00 88.31 99 ALA A O 1
ATOM 787 N N . LEU A 1 100 ? -0.934 -11.956 -11.778 1.00 89.19 100 LEU A N 1
ATOM 788 C CA . LEU A 1 100 ? -1.265 -12.147 -13.190 1.00 89.19 100 LEU A CA 1
ATOM 789 C C . LEU A 1 100 ? -0.017 -12.149 -14.081 1.00 89.19 100 LEU A C 1
ATOM 791 O O . LEU A 1 100 ? 0.118 -13.040 -14.914 1.00 89.19 100 LEU A O 1
ATOM 795 N N . MET A 1 101 ? 0.916 -11.211 -13.885 1.00 85.62 101 MET A N 1
ATOM 796 C CA . MET A 1 101 ? 2.175 -11.178 -14.643 1.00 85.62 101 MET A CA 1
ATOM 797 C C . MET A 1 101 ? 3.004 -12.452 -14.443 1.00 85.62 101 MET A C 1
ATOM 799 O O . MET A 1 101 ? 3.477 -13.030 -15.419 1.00 85.62 101 MET A O 1
ATOM 803 N N . ILE A 1 102 ? 3.141 -12.925 -13.200 1.00 85.56 102 ILE A N 1
ATOM 804 C CA . ILE A 1 102 ? 3.855 -14.174 -12.892 1.00 85.56 102 ILE A CA 1
ATOM 805 C C . ILE A 1 102 ? 3.160 -15.363 -13.565 1.00 85.56 102 ILE A C 1
ATOM 807 O O . ILE A 1 102 ? 3.821 -16.187 -14.192 1.00 85.56 102 ILE A O 1
ATOM 811 N N . PHE A 1 103 ? 1.830 -15.433 -13.481 1.00 88.12 103 PHE A N 1
ATOM 812 C CA . PHE A 1 103 ? 1.050 -16.514 -14.079 1.00 88.12 103 PHE A CA 1
ATOM 813 C C . PHE A 1 103 ? 1.152 -16.547 -15.610 1.00 88.12 103 PHE A C 1
ATOM 815 O O . PHE A 1 103 ? 1.294 -17.618 -16.194 1.00 88.12 103 PHE A O 1
ATOM 822 N N . MET A 1 104 ? 1.099 -15.385 -16.266 1.00 85.75 104 MET A N 1
ATOM 823 C CA . MET A 1 104 ? 1.276 -15.289 -17.717 1.00 85.75 104 MET A 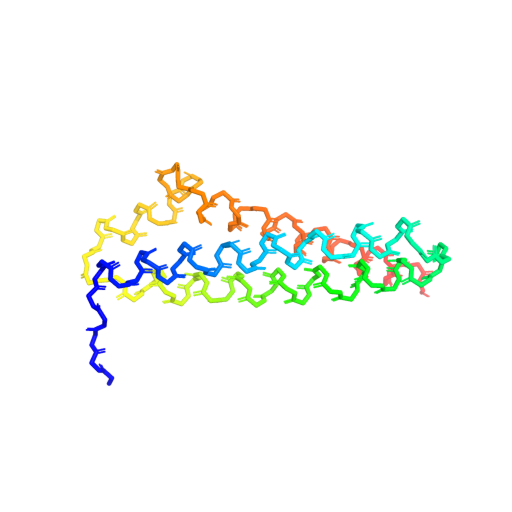CA 1
ATOM 824 C C . MET A 1 104 ? 2.696 -15.662 -18.144 1.00 85.75 104 MET A C 1
ATOM 826 O O . MET A 1 104 ? 2.854 -16.380 -19.126 1.00 85.75 104 MET A O 1
ATOM 830 N N . SER A 1 105 ? 3.710 -15.222 -17.394 1.00 83.25 105 SER A N 1
ATOM 831 C CA . SER A 1 105 ? 5.110 -15.577 -17.652 1.00 83.25 105 SER A CA 1
ATOM 832 C C . SER A 1 105 ? 5.332 -17.090 -17.552 1.00 83.25 105 SER A C 1
ATOM 834 O O . SER A 1 105 ? 5.889 -17.693 -18.461 1.00 83.25 105 SER A O 1
ATOM 836 N N . ALA A 1 106 ? 4.789 -17.727 -16.508 1.00 77.75 106 ALA A N 1
ATOM 837 C CA . ALA A 1 106 ? 4.911 -19.168 -16.289 1.00 77.75 106 ALA A CA 1
ATOM 838 C C . ALA A 1 106 ? 4.246 -20.031 -17.377 1.00 77.75 106 ALA A C 1
ATOM 840 O O . ALA A 1 106 ? 4.615 -21.187 -17.534 1.00 77.75 106 ALA A O 1
ATOM 841 N N . LYS A 1 107 ? 3.263 -19.496 -18.116 1.00 72.88 107 LYS A N 1
ATOM 842 C CA . LYS A 1 107 ? 2.623 -20.186 -19.251 1.00 72.88 107 LYS A CA 1
ATOM 843 C C . LYS A 1 107 ? 3.378 -20.044 -20.575 1.00 72.88 107 LYS A C 1
ATOM 845 O O . LYS A 1 107 ? 3.040 -20.744 -21.524 1.00 72.88 107 LYS A O 1
ATOM 850 N N . HIS A 1 108 ? 4.315 -19.102 -20.660 1.00 57.47 108 HIS A N 1
ATOM 851 C CA . HIS A 1 108 ? 5.089 -18.814 -21.869 1.00 57.47 108 HIS A CA 1
ATOM 852 C C . HIS A 1 108 ? 6.470 -19.492 -21.894 1.00 57.47 108 HIS A C 1
ATOM 854 O O . HIS A 1 108 ? 7.164 -19.400 -22.907 1.00 57.47 108 HIS A O 1
ATOM 860 N N . THR A 1 109 ? 6.843 -20.161 -20.800 1.00 50.16 109 THR A N 1
ATOM 861 C CA . THR A 1 109 ? 7.952 -21.126 -20.672 1.00 50.16 109 THR A CA 1
ATOM 862 C C . THR A 1 109 ? 7.432 -22.547 -20.754 1.00 50.16 109 THR A C 1
ATOM 864 O O . THR A 1 109 ? 8.113 -23.369 -21.400 1.00 50.16 109 THR A O 1
#